Protein AF-A0A8J7IUB5-F1 (afdb_monomer_lite)

InterPro domains:
  IPR039558 Prolyl 3,4-dihydroxylase TPA1/OFD1, N-terminal domain [PF13661] (30-92)

pLDDT: mean 92.64, std 5.81, range [64.25, 97.88]

Foldseek 3Di:
DVVVCVDPVVQVVVCVVVVDDCPPPDDDDDDDDDDQPDDDDDDDDDPPDQKDKAAADAQDDDVVSPPWDFDAPDNDPPRTPDTHTRHHPDMDMDGDDPRD

Organism: NCBI:txid1725256

Structure (mmCIF, N/CA/C/O backbone):
data_AF-A0A8J7IUB5-F1
#
_entry.id   AF-A0A8J7IUB5-F1
#
loop_
_atom_site.group_PDB
_atom_site.id
_atom_site.type_symbol
_atom_site.label_atom_id
_atom_site.label_alt_id
_atom_site.label_comp_id
_atom_site.label_asym_id
_atom_site.label_entity_id
_atom_site.label_seq_id
_atom_site.pdbx_PDB_ins_code
_atom_site.Cartn_x
_atom_site.Cartn_y
_atom_site.Cartn_z
_atom_site.occupancy
_atom_site.B_iso_or_equiv
_atom_site.auth_seq_id
_atom_site.auth_comp_id
_atom_site.auth_asym_id
_atom_site.auth_atom_id
_atom_site.pdbx_PDB_model_num
ATOM 1 N N . MET A 1 1 ? -12.735 -11.820 -6.183 1.00 66.44 1 MET A N 1
ATOM 2 C CA . MET A 1 1 ? -11.809 -10.813 -5.615 1.00 66.44 1 MET A CA 1
ATOM 3 C C . MET A 1 1 ? -12.539 -9.692 -4.876 1.00 66.44 1 MET A C 1
ATOM 5 O O . MET A 1 1 ? -12.452 -9.681 -3.665 1.00 66.44 1 MET A O 1
ATOM 9 N N . ILE A 1 2 ? -13.305 -8.799 -5.524 1.00 81.75 2 ILE A N 1
ATOM 10 C CA . ILE A 1 2 ? -13.951 -7.660 -4.818 1.00 81.75 2 ILE A CA 1
ATOM 11 C C . ILE A 1 2 ? -14.900 -8.108 -3.690 1.00 81.75 2 ILE A C 1
ATOM 13 O O . ILE A 1 2 ? -14.943 -7.481 -2.637 1.00 81.75 2 ILE A O 1
ATOM 17 N N . VAL A 1 3 ? -15.646 -9.200 -3.895 1.00 88.56 3 VAL A N 1
ATOM 18 C CA . VAL A 1 3 ? -16.536 -9.764 -2.863 1.00 88.56 3 VAL A CA 1
ATOM 19 C C . VAL A 1 3 ? -15.745 -10.244 -1.641 1.00 88.56 3 VAL A C 1
ATOM 21 O O . VAL A 1 3 ? -16.140 -9.946 -0.521 1.00 88.56 3 VAL A O 1
ATOM 24 N N . GLU A 1 4 ? -14.594 -10.891 -1.851 1.00 92.19 4 GLU A N 1
ATOM 25 C CA . GLU A 1 4 ? -13.707 -11.348 -0.767 1.00 92.19 4 GLU A CA 1
ATOM 26 C C . GLU A 1 4 ? -13.188 -10.178 0.071 1.00 92.19 4 GLU A C 1
ATOM 28 O O . GLU A 1 4 ? -13.194 -10.248 1.297 1.00 92.19 4 GLU A O 1
ATOM 33 N N . LEU A 1 5 ? -12.829 -9.062 -0.577 1.00 92.62 5 LEU A N 1
ATOM 34 C CA . LEU A 1 5 ? -12.352 -7.847 0.099 1.00 92.62 5 LEU A CA 1
ATOM 35 C C . LEU A 1 5 ? -13.438 -7.168 0.953 1.00 92.62 5 LEU A C 1
ATOM 37 O O . LEU A 1 5 ? -13.129 -6.355 1.817 1.00 92.62 5 LEU A O 1
ATOM 41 N N . ARG A 1 6 ? -14.715 -7.497 0.723 1.00 91.88 6 ARG A N 1
ATOM 42 C CA . ARG A 1 6 ? -15.851 -7.048 1.544 1.00 91.88 6 ARG A CA 1
ATOM 43 C C . ARG A 1 6 ? -16.219 -8.039 2.644 1.00 91.88 6 ARG A C 1
ATOM 45 O O . ARG A 1 6 ? -17.125 -7.754 3.425 1.00 91.88 6 ARG A O 1
ATOM 52 N N . SER A 1 7 ? -15.581 -9.207 2.685 1.00 94.69 7 SER A N 1
ATOM 53 C CA . SER A 1 7 ? -15.925 -10.232 3.661 1.00 94.69 7 SER A CA 1
ATOM 54 C C . SER A 1 7 ? -15.549 -9.786 5.082 1.00 94.69 7 SER A C 1
ATOM 56 O O . SER A 1 7 ? -14.530 -9.112 5.274 1.00 94.69 7 SER A O 1
ATOM 58 N N . PRO A 1 8 ? -16.325 -10.195 6.103 1.00 94.88 8 PRO A N 1
ATOM 59 C CA . PRO A 1 8 ? -15.955 -9.965 7.497 1.00 94.88 8 PRO A CA 1
ATOM 60 C C . PRO A 1 8 ? -14.597 -10.578 7.847 1.00 94.88 8 PRO A C 1
ATOM 62 O O . PRO A 1 8 ? -13.818 -9.956 8.555 1.00 94.88 8 PRO A O 1
ATOM 65 N N . ILE A 1 9 ? -14.285 -11.756 7.292 1.00 96.81 9 ILE A N 1
ATOM 66 C CA . ILE A 1 9 ? -13.013 -12.460 7.518 1.00 96.81 9 ILE A CA 1
ATOM 67 C C . ILE A 1 9 ? -11.837 -11.597 7.059 1.00 96.81 9 ILE A C 1
ATOM 69 O O . ILE A 1 9 ? -10.867 -11.426 7.792 1.00 96.81 9 ILE A O 1
ATOM 73 N N . TYR A 1 10 ? -11.937 -11.023 5.859 1.00 95.94 10 TYR A N 1
ATOM 74 C CA . TYR A 1 10 ? -10.894 -10.163 5.319 1.00 95.94 10 TYR A CA 1
ATOM 75 C C . TYR A 1 10 ? -10.703 -8.896 6.155 1.00 95.94 10 TYR A C 1
ATOM 77 O O . TYR A 1 10 ? -9.575 -8.518 6.464 1.00 95.94 10 TYR A O 1
ATOM 85 N N . ARG A 1 11 ? -11.809 -8.269 6.575 1.00 95.69 11 ARG A N 1
ATOM 86 C CA . ARG A 1 11 ? -11.761 -7.110 7.471 1.00 95.69 11 ARG A CA 1
ATOM 87 C C . ARG A 1 11 ? -11.070 -7.456 8.788 1.00 95.69 11 ARG A C 1
ATOM 89 O O . ARG A 1 11 ? -10.141 -6.752 9.160 1.00 95.69 11 ARG A O 1
ATOM 96 N N . SER A 1 12 ? -11.458 -8.550 9.440 1.00 96.94 12 SER A N 1
ATOM 97 C CA . SER A 1 12 ? -10.840 -8.976 10.699 1.00 96.94 12 SER A CA 1
ATOM 98 C C . SER A 1 12 ? -9.347 -9.269 10.547 1.00 96.94 12 SER A C 1
ATOM 100 O O . SER A 1 12 ? -8.573 -8.921 11.431 1.00 96.94 12 SER A O 1
ATOM 102 N N . ALA A 1 13 ? -8.914 -9.833 9.415 1.00 97.31 13 ALA A N 1
ATOM 103 C CA . ALA A 1 13 ? -7.493 -10.037 9.139 1.00 97.31 13 ALA A CA 1
ATOM 104 C C . ALA A 1 13 ? -6.719 -8.709 9.025 1.00 97.31 13 ALA A C 1
ATOM 106 O O . ALA A 1 13 ? -5.597 -8.605 9.519 1.00 97.31 13 ALA A O 1
ATOM 107 N N . LEU A 1 14 ? -7.312 -7.677 8.411 1.00 96.94 14 LEU A N 1
ATOM 108 C CA . LEU A 1 14 ? -6.713 -6.338 8.368 1.00 96.94 14 LEU A CA 1
ATOM 109 C C . LEU A 1 14 ? -6.656 -5.694 9.755 1.00 96.94 14 LEU A C 1
ATOM 111 O O . LEU A 1 14 ? -5.622 -5.128 10.109 1.00 96.94 14 LEU A O 1
ATOM 115 N N . GLU A 1 15 ? -7.724 -5.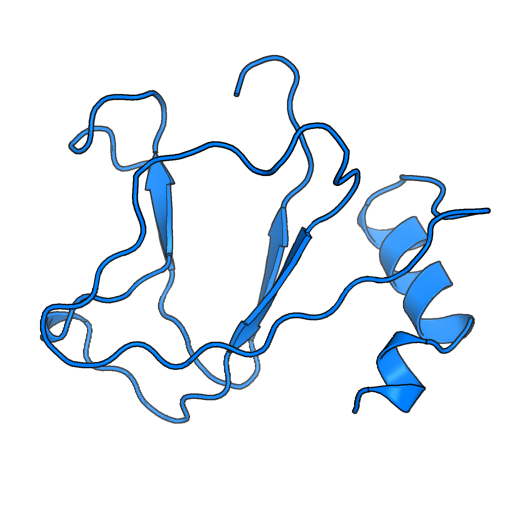797 10.547 1.00 97.12 15 GLU A N 1
ATOM 116 C CA . GLU A 1 15 ? -7.757 -5.291 11.926 1.00 97.12 15 GLU A CA 1
ATOM 117 C C . GLU A 1 15 ? -6.697 -5.984 12.793 1.00 97.12 15 GLU A C 1
ATOM 119 O O . GLU A 1 15 ? -5.965 -5.335 13.539 1.00 97.12 15 GLU A O 1
ATOM 124 N N . GLU A 1 16 ? -6.541 -7.303 12.650 1.00 97.88 16 GLU A N 1
ATOM 125 C CA . GLU A 1 16 ? -5.515 -8.065 13.357 1.00 97.88 16 GLU A CA 1
ATOM 126 C C . GLU A 1 16 ? -4.100 -7.646 12.946 1.00 97.88 16 GLU A C 1
ATOM 128 O O . GLU A 1 16 ? -3.242 -7.466 13.815 1.00 97.88 16 GLU A O 1
ATOM 133 N N . LEU A 1 17 ? -3.851 -7.479 11.646 1.00 97.38 17 LEU A N 1
ATOM 134 C CA . LEU A 1 17 ? -2.541 -7.106 11.118 1.00 97.38 17 LEU A CA 1
ATOM 135 C C . LEU A 1 17 ? -2.136 -5.688 11.534 1.00 97.38 17 LEU A C 1
ATOM 137 O O . LEU A 1 17 ? -0.989 -5.454 11.908 1.00 97.38 17 LEU A O 1
ATOM 141 N N . THR A 1 18 ? -3.073 -4.747 11.466 1.00 95.75 18 THR A N 1
ATOM 142 C CA . THR A 1 18 ? -2.795 -3.311 11.629 1.00 95.75 18 THR A CA 1
ATOM 143 C C . THR A 1 18 ? -3.071 -2.787 13.031 1.00 95.75 18 THR A C 1
ATOM 145 O O . THR A 1 18 ? -2.639 -1.687 13.363 1.00 95.75 18 THR A O 1
ATOM 148 N N . LYS A 1 19 ? -3.772 -3.567 13.863 1.00 95.88 19 LYS A N 1
ATOM 149 C CA . LYS A 1 19 ? -4.270 -3.161 15.189 1.00 95.88 19 LYS A CA 1
ATOM 150 C C . LYS A 1 19 ? -5.205 -1.946 15.153 1.00 95.88 19 LYS A C 1
ATOM 152 O O . LYS A 1 19 ? -5.461 -1.339 16.190 1.00 95.88 19 LYS A O 1
ATOM 157 N N . LEU A 1 20 ? -5.741 -1.616 13.979 1.00 94.56 20 LEU A N 1
ATOM 158 C CA . LEU A 1 20 ? -6.729 -0.566 13.773 1.00 94.56 20 LEU A CA 1
ATOM 159 C C . LEU A 1 20 ? -8.130 -1.186 13.756 1.00 94.56 20 LEU A C 1
ATOM 161 O O . LEU A 1 20 ? -8.345 -2.173 13.060 1.00 94.56 20 LEU A O 1
ATOM 165 N N . SER A 1 21 ? -9.088 -0.598 14.478 1.00 94.88 21 SER A N 1
ATOM 166 C CA . SER A 1 21 ? -10.500 -0.963 14.308 1.00 94.88 21 SER A CA 1
ATOM 167 C C . SER A 1 21 ? -11.022 -0.391 12.992 1.00 94.88 21 SER A C 1
ATOM 169 O O . SER A 1 21 ? -10.937 0.815 12.758 1.00 94.88 21 SER A O 1
ATOM 171 N N . LEU A 1 22 ? -11.582 -1.255 12.148 1.00 94.75 22 LEU A N 1
ATOM 172 C CA . LEU A 1 22 ? -12.215 -0.905 10.878 1.00 94.75 22 LEU A CA 1
ATOM 173 C C . LEU A 1 22 ? -13.745 -0.975 10.979 1.00 94.75 22 LEU A C 1
ATOM 175 O O . LEU A 1 22 ? -14.457 -0.950 9.966 1.00 94.75 22 LEU A O 1
ATOM 179 N N . GLU A 1 23 ? -14.279 -1.038 12.200 1.00 92.75 23 GLU A N 1
ATOM 180 C CA . GLU A 1 2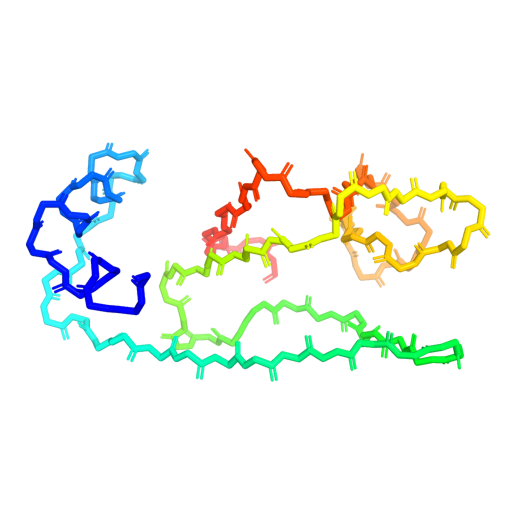3 ? -15.708 -0.923 12.454 1.00 92.75 23 GLU A CA 1
ATOM 181 C C . GLU A 1 23 ? -16.236 0.395 11.869 1.00 92.75 23 GLU A C 1
ATOM 183 O O . GLU A 1 23 ? -15.582 1.435 11.940 1.00 92.75 23 GLU A O 1
ATOM 188 N N . ASN A 1 24 ? -17.409 0.351 11.234 1.00 91.25 24 ASN A N 1
ATOM 189 C CA . ASN A 1 24 ? -18.056 1.498 10.582 1.00 91.25 24 ASN A CA 1
ATOM 190 C C . ASN A 1 24 ? -17.262 2.177 9.447 1.00 91.25 24 ASN A C 1
ATOM 192 O O . ASN A 1 24 ? -17.742 3.155 8.876 1.00 91.25 24 ASN A O 1
ATOM 196 N N . HIS A 1 25 ? -16.106 1.640 9.046 1.00 94.12 25 HIS A N 1
ATOM 197 C CA . HIS A 1 25 ? -15.388 2.131 7.876 1.00 94.12 25 HIS A CA 1
ATOM 198 C C . HIS A 1 25 ? -16.053 1.625 6.590 1.00 94.12 25 HIS A C 1
ATOM 200 O O . HIS A 1 25 ? -16.417 0.445 6.455 1.00 94.12 25 HIS A O 1
ATOM 206 N N . PHE A 1 26 ? -16.198 2.526 5.618 1.00 92.31 26 PHE A N 1
ATOM 207 C CA . PHE A 1 26 ? -16.588 2.166 4.260 1.00 92.31 26 PHE A CA 1
ATOM 208 C C . PHE A 1 26 ? -15.358 1.736 3.459 1.00 92.31 26 PHE A C 1
ATOM 210 O O . PHE A 1 26 ? -14.238 2.163 3.721 1.00 92.31 26 PHE A O 1
ATOM 217 N N . LEU A 1 27 ? -15.578 0.881 2.464 1.00 93.31 27 LEU A N 1
ATOM 218 C CA . LEU A 1 27 ? -14.525 0.420 1.570 1.00 93.31 27 LEU A CA 1
ATOM 219 C C . LEU A 1 27 ? -14.645 1.138 0.228 1.00 93.31 27 LEU A C 1
ATOM 221 O O . LEU A 1 27 ? -15.696 1.075 -0.415 1.00 93.31 27 LEU A O 1
ATOM 225 N N . GLN A 1 28 ? -13.566 1.787 -0.199 1.00 93.00 28 GLN A N 1
ATOM 226 C CA . GLN A 1 28 ? -13.454 2.423 -1.507 1.00 93.00 28 GLN A CA 1
ATOM 227 C C . GLN A 1 28 ? -12.460 1.648 -2.372 1.00 93.00 28 GLN A C 1
ATOM 229 O O . GLN A 1 28 ? -11.400 1.245 -1.904 1.00 93.00 28 GLN A O 1
ATOM 234 N N . PHE A 1 29 ? -12.802 1.456 -3.646 1.00 92.06 29 PHE A N 1
ATOM 235 C CA . PHE A 1 29 ? -11.929 0.810 -4.620 1.00 92.06 29 PHE A CA 1
ATOM 236 C C . PHE A 1 29 ? -11.674 1.740 -5.792 1.00 92.06 29 PHE A C 1
ATOM 238 O O . PHE A 1 29 ? -12.614 2.328 -6.323 1.00 92.06 29 PHE A O 1
ATOM 245 N N . ASN A 1 30 ? -10.422 1.784 -6.234 1.00 92.81 30 ASN A N 1
ATOM 246 C CA . ASN A 1 30 ? -10.021 2.390 -7.493 1.00 92.81 30 ASN A CA 1
ATOM 247 C C . ASN A 1 30 ? -9.209 1.363 -8.283 1.00 92.81 30 ASN A C 1
ATOM 249 O O . ASN A 1 30 ? -8.408 0.625 -7.710 1.00 92.81 30 ASN A O 1
ATOM 253 N N . PHE A 1 31 ? -9.421 1.321 -9.595 1.00 94.38 31 PHE A N 1
ATOM 254 C CA . PHE A 1 31 ? -8.650 0.489 -10.512 1.00 94.38 31 PHE A CA 1
ATOM 255 C C . PHE A 1 31 ? -7.936 1.407 -11.487 1.00 94.38 31 PHE A C 1
ATOM 257 O O . PHE A 1 31 ? -8.582 2.167 -12.208 1.00 94.38 31 PHE A O 1
ATOM 264 N N . SER A 1 32 ? -6.611 1.320 -11.507 1.00 93.44 32 SER A N 1
ATOM 265 C CA . SER A 1 32 ? -5.768 2.184 -12.325 1.00 93.44 32 SER A CA 1
ATOM 266 C C . SER A 1 32 ? -4.800 1.345 -13.141 1.00 93.44 32 SER A C 1
ATOM 268 O O . SER A 1 32 ? -4.267 0.344 -12.663 1.00 93.44 32 SER A O 1
ATOM 270 N N . ARG A 1 33 ? -4.550 1.786 -14.372 1.00 94.81 33 ARG A N 1
ATOM 271 C CA . ARG A 1 33 ? -3.472 1.293 -15.225 1.00 94.81 33 ARG A CA 1
ATOM 272 C C . ARG A 1 33 ? -2.610 2.488 -15.596 1.00 94.81 33 ARG A C 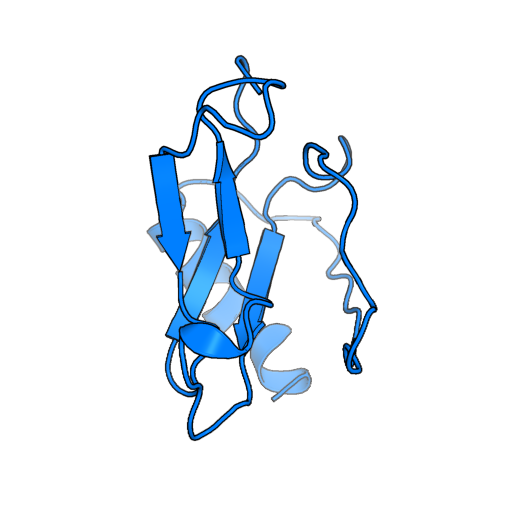1
ATOM 274 O O . ARG A 1 33 ? -3.146 3.458 -16.114 1.00 94.81 33 ARG A O 1
ATOM 281 N N . TYR A 1 34 ? -1.310 2.377 -15.349 1.00 93.31 34 TYR A N 1
ATOM 282 C CA . TYR A 1 34 ? -0.331 3.380 -15.750 1.00 93.31 34 TYR A CA 1
ATOM 283 C C . TYR A 1 34 ? 0.340 2.955 -17.057 1.00 93.31 34 TYR A C 1
ATOM 285 O O . TYR A 1 34 ? 0.785 1.814 -17.195 1.00 93.31 34 TYR A O 1
ATOM 293 N N . ASN A 1 35 ? 0.397 3.868 -18.017 1.00 92.44 35 ASN A N 1
ATOM 294 C CA . ASN A 1 35 ? 1.088 3.713 -19.289 1.00 92.44 35 ASN A CA 1
ATOM 295 C C . ASN A 1 35 ? 2.459 4.399 -19.255 1.00 92.44 35 ASN A C 1
ATOM 297 O O . ASN A 1 35 ? 2.781 5.173 -18.354 1.00 92.44 35 ASN A O 1
ATOM 301 N N . SER A 1 36 ? 3.280 4.134 -20.273 1.00 91.69 36 SER A N 1
ATOM 302 C CA . SER A 1 36 ? 4.586 4.782 -20.417 1.00 91.69 36 SER A CA 1
ATOM 303 C C . SER A 1 36 ? 4.457 6.309 -20.380 1.00 91.69 36 SER A C 1
ATOM 305 O O . SER A 1 36 ? 3.694 6.892 -21.146 1.00 91.69 36 SER A O 1
ATOM 307 N N . GLY A 1 37 ? 5.243 6.949 -19.514 1.00 90.94 37 GLY A N 1
ATOM 308 C CA . GLY A 1 37 ? 5.246 8.402 -19.320 1.00 90.94 37 GLY A CA 1
ATOM 309 C C . GLY A 1 37 ? 4.294 8.903 -18.231 1.00 90.94 37 GLY A C 1
ATOM 310 O O . GLY A 1 37 ? 4.502 10.006 -17.731 1.00 90.94 37 GLY A O 1
ATOM 311 N N . GLU A 1 38 ? 3.316 8.101 -17.803 1.00 91.38 38 GLU A N 1
ATOM 312 C CA . GLU A 1 38 ? 2.430 8.454 -16.692 1.00 91.38 38 GLU A CA 1
ATOM 313 C C . GLU A 1 38 ? 3.140 8.258 -15.348 1.00 91.38 38 GLU A C 1
ATOM 315 O O . GLU A 1 38 ? 3.921 7.322 -15.158 1.00 91.38 38 GLU A O 1
ATOM 320 N N . ARG A 1 39 ? 2.894 9.172 -14.404 1.00 86.94 39 ARG A N 1
ATOM 321 C CA . ARG A 1 39 ? 3.511 9.158 -13.073 1.00 86.94 39 ARG A CA 1
ATOM 322 C C . ARG A 1 39 ? 2.503 9.611 -12.028 1.00 86.94 39 ARG A C 1
ATOM 324 O O . ARG A 1 39 ? 1.737 10.540 -12.275 1.00 86.94 39 ARG A O 1
ATOM 331 N N . GLY A 1 40 ? 2.542 8.984 -10.857 1.00 86.69 40 GLY A N 1
ATOM 332 C CA . GLY A 1 40 ? 1.898 9.530 -9.667 1.00 86.69 40 GLY A CA 1
ATOM 333 C C . GLY A 1 40 ? 2.657 10.761 -9.169 1.00 86.69 40 GLY A C 1
ATOM 334 O O . GLY A 1 40 ? 3.887 10.805 -9.245 1.00 86.69 40 GLY A O 1
ATOM 335 N N . ALA A 1 41 ? 1.930 11.761 -8.673 1.00 90.00 41 ALA A N 1
ATOM 336 C CA . ALA A 1 41 ? 2.537 12.868 -7.941 1.00 90.00 41 ALA A CA 1
ATOM 337 C C . ALA A 1 41 ? 3.097 12.372 -6.598 1.00 90.00 41 ALA A C 1
ATOM 339 O O . ALA A 1 41 ? 2.633 11.363 -6.068 1.00 90.00 41 ALA A O 1
ATOM 340 N N . ILE A 1 42 ? 4.060 13.092 -6.026 1.00 92.38 42 ILE A N 1
ATOM 341 C CA . ILE A 1 42 ? 4.446 12.886 -4.625 1.00 92.38 42 ILE A CA 1
ATOM 342 C C . ILE A 1 42 ? 3.302 13.409 -3.760 1.00 92.38 42 ILE A C 1
ATOM 344 O O . ILE A 1 42 ? 2.857 14.540 -3.953 1.00 92.38 42 ILE A O 1
ATOM 348 N N . HIS A 1 43 ? 2.800 12.573 -2.859 1.00 92.19 43 HIS A N 1
ATOM 349 C CA . HIS A 1 43 ? 1.715 12.914 -1.949 1.00 92.19 43 HIS A CA 1
ATOM 350 C C . HIS A 1 43 ? 1.721 11.979 -0.743 1.00 92.19 43 HIS A C 1
ATOM 352 O O . HIS A 1 43 ? 2.276 10.880 -0.799 1.00 92.19 43 HIS A O 1
ATOM 358 N N . THR A 1 44 ? 1.062 12.423 0.319 1.00 91.81 44 THR A N 1
ATOM 359 C CA . THR A 1 44 ? 0.527 11.546 1.356 1.00 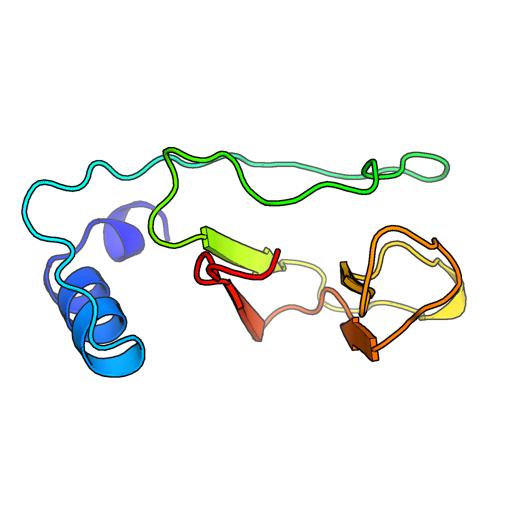91.81 44 THR A CA 1
ATOM 360 C C . THR A 1 44 ? -0.864 11.070 0.972 1.00 91.81 44 THR A C 1
ATOM 362 O O . THR A 1 44 ? -1.556 11.712 0.174 1.00 91.81 44 THR A O 1
ATOM 365 N N . ASP A 1 45 ? -1.278 9.936 1.534 1.00 90.38 45 ASP A N 1
ATOM 366 C CA . ASP A 1 45 ? -2.624 9.419 1.313 1.00 90.38 45 ASP A CA 1
ATOM 367 C C . ASP A 1 45 ? -3.698 10.406 1.811 1.00 90.38 45 ASP A C 1
ATOM 369 O O . ASP A 1 45 ? -3.447 11.208 2.718 1.00 90.38 45 ASP A O 1
ATOM 373 N N . PRO A 1 46 ? -4.916 10.375 1.235 1.00 86.44 46 PRO A N 1
ATOM 374 C CA . PRO A 1 46 ? -5.973 11.293 1.628 1.00 86.44 46 PRO A CA 1
ATOM 375 C C . PRO A 1 46 ? -6.267 11.221 3.135 1.00 86.44 46 PRO A C 1
ATOM 377 O O . PRO A 1 46 ? -6.379 10.123 3.678 1.00 86.44 46 PRO A O 1
ATOM 380 N N . PRO A 1 47 ? -6.515 12.358 3.813 1.00 85.56 47 PRO A N 1
ATOM 381 C CA . PRO A 1 47 ? -6.645 12.404 5.274 1.00 85.56 47 PRO A CA 1
ATOM 382 C C . PRO A 1 47 ? -7.852 11.629 5.824 1.00 85.56 47 PRO A C 1
ATOM 384 O O . PRO A 1 47 ? -7.946 11.388 7.022 1.00 85.56 47 PRO A O 1
ATOM 387 N N . PHE A 1 48 ? -8.799 11.248 4.963 1.00 86.00 48 PHE A N 1
ATOM 388 C CA . PHE A 1 48 ? -9.952 10.425 5.326 1.00 86.00 48 PHE A CA 1
ATOM 389 C C . PHE A 1 48 ? -9.691 8.915 5.204 1.00 86.00 48 PHE A C 1
ATOM 391 O O . PHE A 1 48 ? -10.556 8.122 5.572 1.00 86.00 48 PHE A O 1
ATOM 398 N N . ALA A 1 49 ? -8.549 8.498 4.650 1.00 90.75 49 ALA A N 1
ATOM 399 C CA . ALA A 1 49 ? -8.200 7.095 4.494 1.00 90.75 49 ALA A CA 1
ATOM 400 C C . ALA A 1 49 ? -7.444 6.605 5.734 1.00 90.75 49 ALA A C 1
ATOM 402 O O . ALA A 1 49 ? -6.273 6.909 5.917 1.00 90.75 49 ALA A O 1
ATOM 403 N N . SER A 1 50 ? -8.104 5.819 6.585 1.00 93.69 50 SER A N 1
ATOM 404 C CA . SER A 1 50 ? -7.478 5.255 7.793 1.00 93.69 50 SER A CA 1
ATOM 405 C C . SER A 1 50 ? -6.546 4.071 7.504 1.00 93.69 50 SER A C 1
ATOM 407 O O . SER A 1 50 ? -5.696 3.736 8.322 1.00 93.69 50 SER A O 1
ATOM 409 N N . LEU A 1 51 ? -6.715 3.429 6.347 1.00 95.38 51 LEU A N 1
ATOM 410 C CA . LEU A 1 51 ? -5.891 2.332 5.849 1.00 95.38 51 LEU A CA 1
ATOM 411 C C . LEU A 1 51 ? -5.982 2.325 4.324 1.00 95.38 51 LEU A C 1
ATOM 413 O O . LEU A 1 51 ? -7.084 2.330 3.769 1.00 95.38 51 LEU A O 1
ATOM 417 N N . VAL A 1 52 ? -4.837 2.268 3.648 1.00 95.50 52 VAL A N 1
ATOM 418 C CA . VAL A 1 52 ? -4.760 2.082 2.195 1.00 95.50 52 VAL A CA 1
ATOM 419 C C . VAL A 1 52 ? -4.110 0.743 1.905 1.00 95.50 52 VAL A C 1
ATOM 421 O O . VAL A 1 52 ? -3.106 0.381 2.513 1.00 95.50 52 VAL A O 1
ATOM 424 N N . GLN A 1 53 ? -4.681 -0.003 0.961 1.00 96.12 53 GLN A N 1
ATOM 425 C CA . GLN A 1 53 ? -4.072 -1.226 0.464 1.00 96.12 53 GLN A CA 1
ATOM 426 C C . GLN A 1 53 ? -3.992 -1.218 -1.056 1.00 96.12 53 GLN A C 1
ATOM 428 O O . GLN A 1 53 ? -4.993 -1.025 -1.747 1.00 96.12 53 GLN A O 1
ATOM 433 N N . ILE A 1 54 ? -2.790 -1.463 -1.570 1.00 96.19 54 ILE A N 1
ATOM 434 C CA . ILE A 1 54 ? -2.486 -1.488 -2.997 1.00 96.19 54 ILE A CA 1
ATOM 435 C C . ILE A 1 54 ? -2.237 -2.933 -3.406 1.00 96.19 54 ILE A C 1
ATOM 437 O O . ILE A 1 54 ? -1.365 -3.604 -2.855 1.00 96.19 54 ILE A O 1
ATOM 441 N N . PHE A 1 55 ? -2.995 -3.395 -4.395 1.00 96.38 55 PHE A N 1
ATOM 442 C CA . PHE A 1 55 ? -2.800 -4.690 -5.033 1.00 96.38 55 PHE A CA 1
ATOM 443 C C . PHE A 1 55 ? -2.150 -4.502 -6.389 1.00 96.38 55 PHE A C 1
ATOM 445 O O . PHE A 1 55 ? -2.586 -3.666 -7.183 1.00 96.38 55 PHE A O 1
ATOM 452 N N . TYR A 1 56 ? -1.149 -5.327 -6.668 1.00 96.69 56 TYR A N 1
ATOM 453 C CA . TYR A 1 56 ? -0.523 -5.372 -7.974 1.00 96.69 56 TYR A CA 1
ATOM 454 C C . TYR A 1 56 ? -0.939 -6.617 -8.740 1.00 96.69 56 TYR A C 1
ATOM 456 O O . TYR A 1 56 ? -1.125 -7.693 -8.174 1.00 96.69 56 TYR A O 1
ATOM 464 N N . PHE A 1 57 ? -1.067 -6.445 -10.052 1.00 95.69 57 PHE A N 1
ATOM 465 C CA . PHE A 1 57 ? -1.531 -7.483 -10.969 1.00 95.69 57 PHE A CA 1
ATOM 466 C C . PHE A 1 57 ? -0.524 -7.774 -12.087 1.00 95.69 57 PHE A C 1
ATOM 468 O O . PHE A 1 57 ? -0.864 -8.470 -13.037 1.00 95.69 57 PHE A O 1
ATOM 475 N N . ASN A 1 58 ? 0.701 -7.245 -11.998 1.00 95.94 58 ASN A N 1
ATOM 476 C CA . ASN A 1 58 ? 1.723 -7.478 -13.016 1.00 95.94 58 ASN A CA 1
ATOM 477 C C . ASN A 1 58 ? 2.496 -8.760 -12.696 1.00 95.94 58 ASN A C 1
ATOM 479 O O . ASN A 1 58 ? 3.119 -8.846 -11.644 1.00 95.94 58 ASN A O 1
ATOM 483 N N . GLU A 1 59 ? 2.476 -9.744 -13.591 1.00 96.62 59 GLU A N 1
ATOM 484 C CA . GLU A 1 59 ? 3.221 -11.002 -13.411 1.00 96.62 59 GLU A CA 1
ATOM 485 C C . GLU A 1 59 ? 4.738 -10.773 -13.395 1.00 96.62 59 GLU A C 1
ATOM 487 O O . GLU A 1 59 ? 5.454 -11.351 -12.581 1.00 96.62 59 GLU A O 1
ATOM 492 N N . GLU A 1 60 ? 5.209 -9.867 -14.249 1.00 95.81 60 GLU A N 1
ATOM 493 C CA . GLU A 1 60 ? 6.606 -9.467 -14.354 1.00 95.81 60 GLU A CA 1
ATOM 494 C C . GLU A 1 60 ? 6.723 -7.944 -14.340 1.00 95.81 60 GLU A C 1
ATOM 496 O O . GLU A 1 60 ? 5.819 -7.217 -14.763 1.00 95.81 60 GLU A O 1
ATOM 501 N N . TRP A 1 61 ? 7.865 -7.451 -13.864 1.00 95.88 61 TRP A N 1
ATOM 502 C CA . TRP A 1 61 ? 8.164 -6.028 -13.883 1.00 95.88 61 TRP A CA 1
ATOM 503 C C . TRP A 1 61 ? 9.667 -5.788 -13.934 1.00 95.88 61 TRP A C 1
ATOM 505 O O . TRP A 1 61 ? 10.394 -6.112 -12.991 1.00 95.88 61 TRP A O 1
ATOM 515 N N . ASN A 1 62 ? 10.145 -5.191 -15.024 1.00 94.88 62 ASN A N 1
ATOM 516 C CA . ASN A 1 62 ? 11.538 -4.779 -15.115 1.00 94.88 62 ASN A CA 1
ATOM 517 C C . ASN A 1 62 ? 11.731 -3.449 -14.374 1.00 94.88 62 ASN A C 1
ATOM 519 O O . ASN A 1 62 ? 11.039 -2.470 -14.648 1.00 94.88 62 ASN A O 1
ATOM 523 N N . ARG A 1 63 ? 12.699 -3.398 -13.454 1.00 93.31 63 ARG A N 1
ATOM 524 C CA . ARG A 1 63 ? 13.021 -2.190 -12.678 1.00 93.31 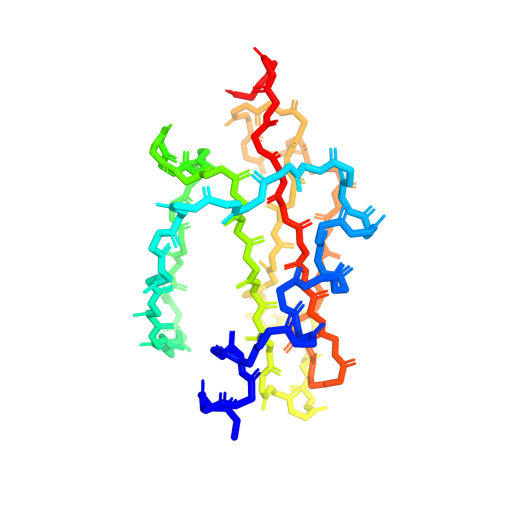63 ARG A CA 1
ATOM 525 C C . ARG A 1 63 ? 13.350 -0.986 -13.569 1.00 93.31 63 ARG A C 1
ATOM 527 O O . ARG A 1 63 ? 12.975 0.131 -13.222 1.00 93.31 63 ARG A O 1
ATOM 534 N N . GLU A 1 64 ? 13.969 -1.212 -14.726 1.00 94.75 64 GLU A N 1
ATOM 535 C CA . GLU A 1 64 ? 14.339 -0.155 -15.677 1.00 94.75 64 GLU A CA 1
ATOM 536 C C . GLU A 1 64 ? 13.125 0.528 -16.328 1.00 94.75 64 GLU A C 1
ATOM 538 O O . GLU A 1 64 ? 13.247 1.619 -16.880 1.00 94.75 64 GLU A O 1
ATOM 543 N N . TRP A 1 65 ? 11.932 -0.073 -16.251 1.00 94.00 65 TRP A N 1
ATOM 544 C CA . TRP A 1 65 ? 10.699 0.561 -16.728 1.00 94.00 65 TRP A CA 1
ATOM 545 C C . TRP A 1 65 ? 10.198 1.672 -15.792 1.00 94.00 65 TRP A C 1
ATOM 547 O O . TRP A 1 65 ? 9.332 2.456 -16.180 1.00 94.00 65 TRP A O 1
ATOM 557 N N . GLY A 1 66 ? 10.728 1.768 -14.568 1.00 93.44 66 GLY A N 1
ATOM 558 C CA . GLY A 1 66 ? 10.202 2.660 -13.537 1.00 93.44 66 GLY A CA 1
ATOM 559 C C . GLY A 1 66 ? 8.856 2.169 -12.991 1.00 93.44 66 GLY A C 1
ATOM 560 O O . GLY A 1 66 ? 8.632 0.968 -12.879 1.00 93.44 66 GLY A O 1
ATOM 561 N N . GLY A 1 67 ? 7.966 3.088 -12.602 1.00 93.56 67 GLY A N 1
ATOM 562 C CA . GLY A 1 67 ? 6.599 2.758 -12.159 1.00 93.56 67 GLY A CA 1
ATOM 563 C C . GLY A 1 67 ? 6.486 1.983 -10.836 1.00 93.56 67 GLY A C 1
ATOM 564 O O . GLY A 1 67 ? 5.415 1.472 -10.520 1.00 93.56 67 GLY A O 1
ATOM 565 N N . CYS A 1 68 ? 7.569 1.885 -10.061 1.00 95.31 68 CYS A N 1
ATOM 566 C CA . CYS A 1 68 ? 7.540 1.332 -8.709 1.00 95.31 68 CYS A CA 1
ATOM 567 C C . CYS A 1 68 ? 6.784 2.251 -7.742 1.00 95.31 68 CYS A C 1
ATOM 569 O O . CYS A 1 68 ? 6.776 3.473 -7.910 1.00 95.31 68 CYS A O 1
ATOM 571 N N . LEU A 1 69 ? 6.223 1.672 -6.679 1.00 95.94 69 LEU A N 1
ATOM 572 C CA . LEU A 1 69 ? 5.844 2.469 -5.517 1.00 95.94 69 LEU A CA 1
ATOM 573 C C . LEU A 1 69 ? 7.121 2.898 -4.804 1.00 95.94 69 LEU A C 1
ATOM 575 O O . LEU A 1 69 ? 7.909 2.059 -4.368 1.00 95.94 69 LEU A O 1
ATOM 579 N N . ARG A 1 70 ? 7.312 4.209 -4.710 1.00 95.69 70 ARG A N 1
ATOM 580 C CA . ARG A 1 70 ? 8.454 4.825 -4.050 1.00 95.69 70 ARG A CA 1
ATOM 581 C C . ARG A 1 70 ? 8.013 5.427 -2.728 1.00 95.69 70 ARG A C 1
ATOM 583 O O . ARG A 1 70 ? 7.178 6.325 -2.712 1.00 95.69 70 ARG A O 1
ATOM 590 N N . ILE A 1 71 ? 8.616 4.957 -1.646 1.00 95.44 71 ILE A N 1
ATOM 591 C CA . ILE A 1 71 ? 8.470 5.527 -0.311 1.00 95.44 71 ILE A CA 1
ATOM 592 C C . ILE A 1 71 ? 9.609 6.519 -0.099 1.00 95.44 71 ILE A C 1
ATOM 594 O O . ILE A 1 71 ? 10.781 6.183 -0.301 1.00 95.44 71 ILE A O 1
ATOM 598 N N . LEU A 1 72 ? 9.259 7.738 0.291 1.00 95.31 72 LEU A N 1
ATOM 599 C CA . LEU A 1 72 ? 10.200 8.811 0.592 1.00 95.31 72 LEU A CA 1
ATOM 600 C C . LEU A 1 72 ? 10.297 9.012 2.106 1.00 95.31 72 LEU A C 1
ATOM 602 O O . LEU A 1 72 ? 9.388 8.644 2.846 1.00 95.31 72 LEU A O 1
ATOM 606 N N . LYS A 1 73 ? 11.415 9.577 2.563 1.00 93.12 73 LYS A N 1
ATOM 607 C CA . LYS A 1 73 ? 11.597 9.968 3.970 1.00 93.12 73 LYS A CA 1
ATOM 608 C C . LYS A 1 73 ? 10.959 11.323 4.283 1.00 93.12 73 LYS A C 1
ATOM 610 O O . LYS A 1 73 ? 10.696 11.603 5.445 1.00 93.12 73 LYS A O 1
ATOM 615 N N . ASP A 1 74 ? 10.771 12.147 3.257 1.00 91.06 74 ASP A N 1
ATOM 616 C CA . ASP A 1 74 ? 10.236 13.506 3.313 1.00 91.06 74 ASP A CA 1
ATOM 617 C C . ASP A 1 74 ? 9.742 13.925 1.906 1.00 91.06 74 ASP A C 1
ATOM 619 O O . ASP A 1 74 ? 9.685 13.108 0.985 1.00 91.06 74 ASP A O 1
ATOM 623 N N . GLU A 1 75 ? 9.383 15.196 1.719 1.00 89.81 75 GLU A N 1
ATOM 624 C CA . GLU A 1 75 ? 8.880 15.729 0.443 1.00 89.81 75 GLU A CA 1
ATOM 625 C C . GLU A 1 75 ? 9.926 15.788 -0.690 1.00 89.81 75 GLU A C 1
ATOM 627 O O . GLU A 1 75 ? 9.571 16.021 -1.850 1.00 89.81 75 GLU A O 1
ATOM 632 N N . ASN A 1 76 ? 11.215 15.573 -0.401 1.00 93.19 76 ASN A N 1
ATOM 633 C CA . ASN A 1 76 ? 12.263 15.595 -1.414 1.00 93.19 76 ASN A CA 1
ATOM 634 C C . ASN A 1 76 ? 12.156 14.358 -2.331 1.00 93.19 76 ASN A C 1
ATOM 636 O O . ASN A 1 76 ? 12.354 13.233 -1.876 1.00 93.19 76 ASN A O 1
ATOM 640 N N . PRO A 1 77 ? 11.991 14.516 -3.659 1.00 90.94 77 PRO A N 1
ATOM 641 C CA . PRO A 1 77 ? 11.904 13.386 -4.593 1.00 90.94 77 PRO A CA 1
ATOM 642 C C . PRO A 1 77 ? 13.111 12.430 -4.577 1.00 90.94 77 PRO A C 1
ATOM 644 O O . PRO A 1 77 ? 13.024 11.310 -5.088 1.00 90.94 77 PRO A O 1
ATOM 647 N N . GLN A 1 78 ? 14.253 12.891 -4.058 1.00 94.44 78 GLN A N 1
ATOM 648 C CA . GLN A 1 78 ? 15.495 12.127 -3.963 1.00 94.44 78 GLN A CA 1
ATOM 649 C C . GLN A 1 78 ? 15.686 11.440 -2.602 1.00 94.44 78 GLN A C 1
ATOM 651 O O . GLN A 1 78 ? 16.604 10.631 -2.470 1.00 94.44 78 GLN A O 1
ATOM 656 N N . SER A 1 79 ? 14.845 11.707 -1.595 1.00 95.31 79 SER A N 1
ATOM 657 C CA . SER A 1 79 ? 14.942 11.098 -0.259 1.00 95.31 79 SER A CA 1
ATOM 658 C C . SER A 1 79 ? 14.348 9.683 -0.224 1.00 95.31 79 SER A C 1
ATOM 660 O O . SER A 1 79 ? 13.579 9.315 0.662 1.00 95.31 79 SER A O 1
ATOM 662 N N . VAL A 1 80 ? 14.724 8.852 -1.199 1.00 96.25 80 VAL A N 1
ATOM 663 C CA . VAL A 1 80 ? 14.200 7.493 -1.353 1.00 96.25 80 VAL A CA 1
ATOM 664 C C . VAL A 1 80 ? 14.520 6.661 -0.112 1.00 96.25 80 VAL A C 1
ATOM 666 O O . VAL A 1 80 ? 15.683 6.435 0.230 1.00 96.25 80 VAL A O 1
ATOM 669 N N . PHE A 1 81 ? 13.472 6.196 0.563 1.00 95.75 81 PHE A N 1
ATOM 670 C CA . PHE A 1 81 ? 13.569 5.174 1.595 1.00 95.75 81 PHE A CA 1
ATOM 671 C C . PHE A 1 81 ? 13.551 3.785 0.962 1.00 95.75 81 PHE A C 1
ATOM 673 O O . PHE A 1 81 ? 14.428 2.969 1.244 1.00 95.75 81 PHE A O 1
ATOM 680 N N . GLN A 1 82 ? 12.577 3.528 0.082 1.00 96.00 82 GLN A N 1
ATOM 681 C CA . GLN A 1 82 ? 12.413 2.225 -0.553 1.00 96.00 82 GLN A CA 1
ATOM 682 C C . GLN A 1 82 ? 11.647 2.319 -1.875 1.00 96.00 82 GLN A C 1
ATOM 684 O O . GLN A 1 82 ? 10.646 3.024 -1.966 1.00 96.00 82 GLN A O 1
ATOM 689 N N . ASP A 1 83 ? 12.079 1.532 -2.862 1.00 96.12 83 ASP A N 1
ATOM 690 C CA . ASP A 1 83 ? 11.314 1.250 -4.078 1.00 96.12 83 ASP A CA 1
ATOM 691 C C . ASP A 1 83 ? 10.764 -0.179 -4.026 1.00 96.12 83 ASP A C 1
ATOM 693 O O . ASP A 1 83 ? 11.515 -1.144 -3.839 1.00 96.12 83 ASP A O 1
ATOM 697 N N . ILE A 1 84 ? 9.459 -0.313 -4.237 1.00 96.69 84 ILE A N 1
ATOM 698 C CA . ILE A 1 84 ? 8.722 -1.574 -4.203 1.00 96.69 84 ILE A CA 1
ATOM 699 C C . ILE A 1 84 ? 8.235 -1.894 -5.617 1.00 96.69 84 ILE A C 1
ATOM 701 O O . ILE A 1 84 ? 7.548 -1.088 -6.252 1.00 96.69 84 ILE A O 1
ATOM 705 N N . LEU A 1 85 ? 8.608 -3.073 -6.125 1.00 96.75 85 LEU A N 1
ATOM 706 C CA . LEU A 1 85 ? 8.183 -3.518 -7.451 1.00 96.75 85 LEU A CA 1
ATOM 707 C C . LEU A 1 85 ? 6.698 -3.913 -7.434 1.00 96.75 85 LEU A C 1
ATOM 709 O O . LEU A 1 85 ? 6.276 -4.623 -6.519 1.00 96.75 85 LEU A O 1
ATOM 713 N N . PRO A 1 86 ? 5.915 -3.506 -8.447 1.00 96.69 86 PRO A N 1
ATOM 714 C CA . PRO A 1 86 ? 4.481 -3.734 -8.476 1.00 96.69 86 PRO A CA 1
ATOM 715 C C . PRO A 1 86 ? 4.145 -5.136 -9.006 1.00 96.69 86 PRO A C 1
ATOM 717 O O . PRO A 1 86 ? 3.556 -5.267 -10.077 1.00 96.69 86 PRO A O 1
ATOM 720 N N . LEU A 1 87 ? 4.542 -6.187 -8.287 1.00 97.31 87 LEU A N 1
ATOM 721 C CA . LEU A 1 87 ? 4.418 -7.579 -8.736 1.00 97.31 87 LEU A CA 1
ATOM 722 C C . LEU A 1 87 ? 3.194 -8.294 -8.152 1.00 97.31 87 LEU A C 1
ATOM 724 O O . LEU A 1 87 ? 2.850 -8.129 -6.977 1.00 97.31 87 LEU A O 1
ATOM 728 N N . LEU A 1 88 ? 2.575 -9.140 -8.974 1.00 96.88 88 LEU A N 1
ATOM 729 C CA . LEU A 1 88 ? 1.499 -10.050 -8.602 1.00 96.88 88 LEU A CA 1
ATOM 730 C C . LEU A 1 88 ? 1.928 -10.943 -7.429 1.00 96.88 88 LEU A C 1
ATOM 732 O O . LEU A 1 88 ? 3.077 -11.365 -7.328 1.00 96.88 88 LEU A O 1
ATOM 736 N N . GLY A 1 89 ? 0.981 -11.235 -6.536 1.00 93.44 89 GLY A N 1
ATOM 737 C CA . GLY A 1 89 ? 1.232 -12.019 -5.322 1.00 93.44 89 GLY A CA 1
ATOM 738 C C . GLY A 1 89 ? 1.719 -11.184 -4.137 1.00 93.44 89 GLY A C 1
ATOM 739 O O . GLY A 1 89 ? 1.856 -11.717 -3.039 1.00 93.44 89 GLY A O 1
ATOM 740 N N . SER A 1 90 ? 1.917 -9.877 -4.328 1.00 91.81 90 SER A N 1
ATOM 741 C CA . SER A 1 90 ? 2.178 -8.924 -3.251 1.00 91.81 90 SER A CA 1
ATOM 742 C C . SER A 1 90 ? 1.069 -7.872 -3.152 1.00 91.81 90 SER A C 1
ATOM 744 O O . SER A 1 90 ? 0.422 -7.511 -4.139 1.00 91.81 90 SER A O 1
ATOM 746 N N . SER A 1 91 ? 0.847 -7.376 -1.937 1.00 95.56 91 SER A N 1
ATOM 747 C CA . SER A 1 91 ? 0.047 -6.178 -1.687 1.00 95.56 91 SER A CA 1
ATOM 748 C C . SER A 1 91 ? 0.728 -5.336 -0.624 1.00 95.56 91 SER A C 1
ATOM 750 O O . SER A 1 91 ? 1.363 -5.891 0.274 1.00 95.56 91 SER A O 1
ATOM 752 N N . ILE A 1 92 ? 0.569 -4.021 -0.702 1.00 96.81 92 ILE A N 1
ATOM 753 C CA . ILE A 1 92 ? 1.150 -3.075 0.252 1.00 96.81 92 ILE A CA 1
ATOM 754 C C . ILE A 1 92 ? 0.035 -2.486 1.091 1.00 96.81 92 ILE A C 1
ATOM 756 O O . ILE A 1 92 ? -0.979 -2.079 0.535 1.00 96.81 92 ILE A O 1
ATOM 760 N N . ILE A 1 93 ? 0.229 -2.449 2.407 1.00 96.19 93 ILE A N 1
ATOM 761 C CA . ILE A 1 93 ? -0.659 -1.764 3.346 1.00 96.19 93 ILE A CA 1
ATOM 762 C C . ILE A 1 93 ? 0.076 -0.538 3.871 1.00 96.19 93 ILE A C 1
ATOM 764 O O . ILE A 1 93 ? 1.213 -0.645 4.330 1.00 96.19 93 ILE A O 1
ATOM 768 N N . ILE A 1 94 ? -0.583 0.611 3.786 1.00 94.56 94 ILE A N 1
ATOM 769 C CA . ILE A 1 94 ? -0.101 1.900 4.266 1.00 94.56 94 ILE A CA 1
ATOM 770 C C . ILE A 1 94 ? -1.085 2.383 5.327 1.00 94.56 94 ILE A C 1
ATOM 772 O O . ILE A 1 94 ? -2.304 2.332 5.140 1.00 94.56 94 ILE A O 1
ATOM 776 N N . LEU A 1 95 ? -0.536 2.817 6.457 1.00 93.31 95 LEU A N 1
ATOM 777 C CA . LEU A 1 95 ? -1.279 3.456 7.531 1.00 93.31 95 LEU A CA 1
ATOM 778 C C . LEU A 1 95 ? -0.871 4.931 7.583 1.00 93.31 95 LEU A C 1
ATOM 780 O O . LEU A 1 95 ? 0.320 5.218 7.425 1.00 93.31 95 LEU A O 1
ATOM 784 N N . PRO A 1 96 ? -1.813 5.854 7.832 1.00 87.19 96 PRO A N 1
ATOM 785 C CA . PRO A 1 96 ? -1.477 7.241 8.114 1.00 87.19 96 PRO A CA 1
ATOM 786 C C . PRO A 1 96 ? -0.500 7.329 9.284 1.00 87.19 96 PRO A C 1
ATOM 788 O O . PRO A 1 96 ? -0.631 6.600 10.270 1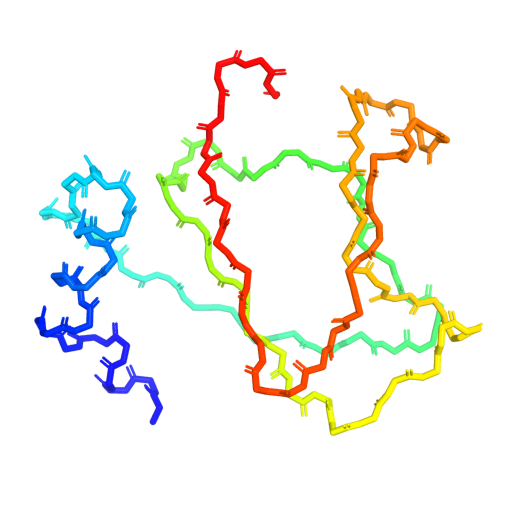.00 87.19 96 PRO A O 1
ATOM 791 N N . SER A 1 97 ? 0.462 8.241 9.189 1.00 83.12 97 SER A N 1
ATOM 792 C CA . SER A 1 97 ? 1.365 8.559 10.289 1.00 83.12 97 SER A CA 1
ATOM 793 C C . SER A 1 97 ? 1.198 10.021 10.691 1.00 83.12 97 SER A C 1
ATOM 795 O O . SER A 1 97 ? 0.825 10.857 9.873 1.00 83.12 97 SER A O 1
ATOM 797 N N . GLU A 1 98 ? 1.500 10.354 11.943 1.00 75.88 98 GLU A N 1
ATOM 798 C CA . GLU A 1 98 ? 1.480 11.755 12.394 1.00 75.88 98 GLU A CA 1
ATOM 799 C C . GLU A 1 98 ? 2.588 12.606 11.747 1.00 75.88 98 GLU A C 1
ATOM 801 O O . GLU A 1 98 ? 2.517 13.830 11.775 1.00 75.88 98 GLU A O 1
ATOM 806 N N . ASN A 1 99 ? 3.603 11.962 11.158 1.00 70.00 99 ASN A N 1
ATOM 807 C CA . ASN A 1 99 ? 4.814 12.597 10.632 1.00 70.00 99 ASN A CA 1
ATOM 808 C C . ASN A 1 99 ? 4.915 12.534 9.099 1.00 70.00 99 ASN A C 1
ATOM 810 O O . ASN A 1 99 ? 6.012 12.679 8.558 1.00 70.00 99 ASN A O 1
ATOM 814 N N . SER A 1 100 ? 3.805 12.252 8.419 1.00 64.25 100 SER A N 1
ATOM 815 C CA . SER A 1 100 ? 3.713 12.182 6.957 1.00 64.25 100 SER A CA 1
ATOM 816 C C . SER A 1 100 ? 2.963 13.378 6.410 1.00 64.25 100 SER A C 1
ATOM 818 O O . SER A 1 100 ? 1.836 13.612 6.899 1.00 64.25 100 SER A O 1
#

Radius of gyration: 14.93 Å; chains: 1; bounding box: 34×28×36 Å

Secondary structure (DSSP, 8-state):
-HHHHTSHHHHHHHHHHH----TTPPP------PPTT--PPS-PPPTT-S-EEEE--BS---GGG---EEEESSS-TT-EEEEE--BTT-EEEE---TT-

Sequence (100 aa):
MIVELRSPIYRSALEELTKLSLENHFLQFNFSRYNSGERGAIHTDPPFASLVQIFYFNEEWNREWGGCLRILKDENPQSVFQDILPLLGSSIIILPSENS